Protein AF-A0A194S0W3-F1 (afdb_monomer_lite)

Sequence (69 aa):
MCRPTQCANDDCGKTTWIGCGLHIPYALRDVAPEDVCTCDNHNPTPLPPRVGPPPNYSGWETAARAQEW

Organism: Rhodotorula graminis (strain WP1) (NCBI:txid578459)

Secondary structure (DSSP, 8-state):
--EEEEB--TTT--EEEESSSTTHHHHTTTS-GGGB---SS--BPPPPP--SSPP--TTTHHHHTSS--

Structure (mmCIF, N/CA/C/O backbone):
data_AF-A0A194S0W3-F1
#
_entry.id   AF-A0A194S0W3-F1
#
loop_
_atom_site.group_PDB
_atom_site.id
_atom_site.type_symbol
_atom_site.label_atom_id
_atom_site.label_alt_id
_atom_site.label_comp_id
_atom_site.label_asym_id
_atom_site.label_entity_id
_atom_site.label_seq_id
_atom_site.pdbx_PDB_ins_code
_atom_site.Cartn_x
_atom_site.Cartn_y
_atom_site.Cartn_z
_atom_site.occupancy
_atom_site.B_iso_or_equiv
_atom_site.auth_seq_id
_atom_site.auth_comp_id
_atom_site.auth_asym_id
_atom_site.auth_atom_id
_atom_site.pdbx_PDB_model_num
ATOM 1 N N . MET A 1 1 ? 12.790 0.206 2.389 1.00 67.25 1 MET A N 1
ATOM 2 C CA . MET A 1 1 ? 11.844 -0.930 2.312 1.00 67.25 1 MET A CA 1
ATOM 3 C C . MET A 1 1 ? 10.523 -0.414 1.760 1.00 67.25 1 MET A C 1
ATOM 5 O O . MET A 1 1 ? 10.013 0.540 2.338 1.00 67.25 1 MET A O 1
ATOM 9 N N . CYS A 1 2 ? 10.005 -0.959 0.652 1.00 83.25 2 CYS A N 1
ATOM 10 C CA . CYS A 1 2 ? 8.652 -0.585 0.216 1.00 83.25 2 CYS A CA 1
ATOM 11 C C . CYS A 1 2 ? 7.630 -1.194 1.175 1.00 83.25 2 CYS A C 1
ATOM 13 O O . CYS A 1 2 ? 7.841 -2.301 1.669 1.00 83.25 2 CYS A O 1
ATOM 15 N N . ARG A 1 3 ? 6.548 -0.474 1.452 1.00 85.12 3 ARG A N 1
ATOM 16 C CA . ARG A 1 3 ? 5.471 -0.941 2.330 1.00 85.12 3 ARG A CA 1
ATOM 17 C C . ARG A 1 3 ? 4.124 -0.368 1.883 1.00 85.12 3 ARG A C 1
ATOM 19 O O . ARG A 1 3 ? 4.129 0.682 1.231 1.00 85.12 3 ARG A O 1
ATOM 26 N N . PRO A 1 4 ? 3.002 -1.008 2.246 1.00 87.38 4 PRO A N 1
ATOM 27 C CA . PRO A 1 4 ? 1.681 -0.471 1.955 1.00 87.38 4 PRO A CA 1
ATOM 28 C C . PRO A 1 4 ? 1.429 0.843 2.715 1.00 87.38 4 PRO A C 1
ATOM 30 O O . PRO A 1 4 ? 1.997 1.096 3.787 1.00 87.38 4 PRO A O 1
ATOM 33 N N . THR A 1 5 ? 0.608 1.705 2.124 1.00 88.31 5 THR A N 1
ATOM 34 C CA . THR A 1 5 ? 0.098 2.970 2.674 1.00 88.31 5 THR A CA 1
ATOM 35 C C . THR A 1 5 ? -1.210 3.338 1.966 1.00 88.31 5 THR A C 1
ATOM 37 O O . THR A 1 5 ? -1.581 2.680 1.003 1.00 88.31 5 THR A O 1
ATOM 40 N N . GLN A 1 6 ? -1.921 4.371 2.405 1.00 87.94 6 GLN A N 1
ATOM 41 C CA . GLN A 1 6 ? -3.130 4.838 1.710 1.00 87.94 6 GLN A CA 1
ATOM 42 C C . GLN A 1 6 ? -2.791 5.884 0.646 1.00 87.94 6 GLN A C 1
ATOM 44 O O . GLN A 1 6 ? -1.766 6.564 0.736 1.00 87.94 6 GLN A O 1
ATOM 49 N N . CYS A 1 7 ? -3.626 5.993 -0.382 1.00 89.00 7 CYS A N 1
ATOM 50 C CA . CYS A 1 7 ? -3.558 7.076 -1.350 1.00 89.00 7 CYS A CA 1
ATOM 51 C C . CYS A 1 7 ? -4.092 8.371 -0.722 1.00 89.00 7 CYS A C 1
ATOM 53 O O . CYS A 1 7 ? -5.170 8.371 -0.138 1.00 89.00 7 CYS A O 1
ATOM 55 N N . ALA A 1 8 ? -3.343 9.462 -0.868 1.00 84.44 8 ALA A N 1
ATOM 56 C CA . ALA A 1 8 ? -3.683 10.793 -0.369 1.00 84.44 8 ALA A CA 1
ATOM 57 C C . ALA A 1 8 ? -4.631 11.566 -1.292 1.00 84.44 8 ALA A C 1
ATOM 59 O O . ALA A 1 8 ? -4.975 12.700 -0.981 1.00 84.44 8 ALA A O 1
ATOM 60 N N . ASN A 1 9 ? -5.018 10.993 -2.434 1.00 86.12 9 ASN A N 1
ATOM 61 C CA . ASN A 1 9 ? -6.058 11.588 -3.263 1.00 86.12 9 ASN A CA 1
ATOM 62 C C . ASN A 1 9 ? -7.394 11.424 -2.530 1.00 86.12 9 ASN A C 1
ATOM 64 O O . ASN A 1 9 ? -7.800 10.285 -2.271 1.00 86.12 9 ASN A O 1
ATOM 68 N N . ASP A 1 10 ? -8.057 12.542 -2.220 1.00 83.12 10 ASP A N 1
ATOM 69 C CA . ASP A 1 10 ? -9.321 12.583 -1.473 1.00 83.12 10 ASP A CA 1
ATOM 70 C C . ASP A 1 10 ? -10.417 11.707 -2.106 1.00 83.12 10 ASP A C 1
ATOM 72 O O . ASP A 1 10 ? -11.186 11.069 -1.392 1.00 83.12 10 ASP A O 1
ATOM 76 N N . ASP A 1 11 ? -10.438 11.586 -3.438 1.00 87.94 11 ASP A N 1
ATOM 77 C CA . ASP A 1 11 ? -11.409 10.764 -4.176 1.00 87.94 11 ASP A CA 1
ATOM 78 C C . ASP A 1 11 ? -11.073 9.258 -4.217 1.00 87.94 11 ASP A C 1
ATOM 80 O O . ASP A 1 11 ? -11.849 8.465 -4.753 1.00 87.94 11 ASP A O 1
ATOM 84 N N . CYS A 1 12 ? -9.906 8.838 -3.711 1.00 89.31 12 CYS A N 1
ATOM 85 C CA . CYS A 1 12 ? -9.425 7.459 -3.831 1.00 89.31 12 CYS A CA 1
ATOM 86 C C . CYS A 1 12 ? -9.381 6.722 -2.491 1.00 89.31 12 CYS A C 1
ATOM 88 O O . CYS A 1 12 ? -10.064 5.714 -2.330 1.00 89.31 12 CYS A O 1
ATOM 90 N N . GLY A 1 13 ? -8.526 7.148 -1.554 1.00 84.12 13 GLY A N 1
ATOM 91 C CA . GLY A 1 13 ? -8.340 6.487 -0.249 1.00 84.12 13 GLY A CA 1
ATOM 92 C C . GLY A 1 13 ? -7.856 5.021 -0.273 1.00 84.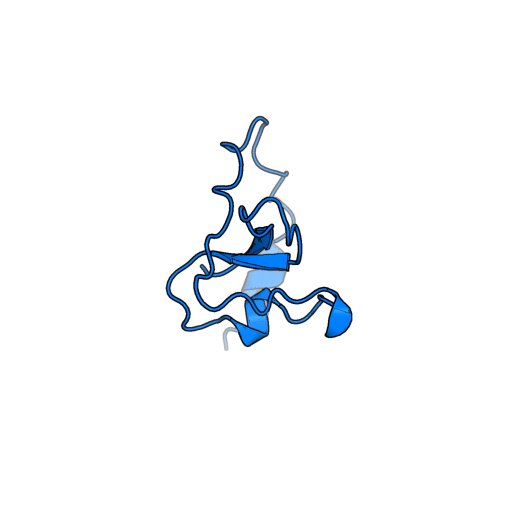12 13 GLY A C 1
ATOM 93 O O . GLY A 1 13 ? -7.606 4.441 0.782 1.00 84.12 13 GLY A O 1
ATOM 94 N N . LYS A 1 14 ? -7.689 4.409 -1.453 1.00 90.62 14 LYS A N 1
ATOM 95 C CA . LYS A 1 14 ? -7.282 3.006 -1.630 1.00 90.62 14 LYS A CA 1
ATOM 96 C C . LYS A 1 14 ? -5.830 2.748 -1.229 1.00 90.62 14 LYS A C 1
ATOM 98 O O . LYS A 1 14 ? -5.018 3.669 -1.109 1.00 90.62 14 LYS A O 1
ATOM 103 N N . THR A 1 15 ? -5.469 1.476 -1.081 1.00 91.06 15 THR A N 1
ATOM 104 C CA . THR A 1 15 ? -4.116 1.069 -0.692 1.00 91.06 15 THR A CA 1
ATOM 105 C C . THR A 1 15 ? -3.133 1.233 -1.853 1.00 91.06 15 THR A C 1
ATOM 107 O O . THR A 1 15 ? -3.338 0.746 -2.959 1.00 91.06 15 THR A O 1
ATOM 110 N N . THR A 1 16 ? -2.029 1.918 -1.590 1.00 90.94 16 THR A N 1
ATOM 111 C CA . THR A 1 16 ? -0.888 2.129 -2.486 1.00 90.94 16 THR A CA 1
ATOM 112 C C . THR A 1 16 ? 0.415 1.763 -1.762 1.00 90.94 16 THR A C 1
ATOM 114 O O . THR A 1 16 ? 0.399 1.249 -0.643 1.00 90.94 16 THR A O 1
ATOM 117 N N . TRP A 1 17 ? 1.572 2.006 -2.375 1.00 88.94 17 TRP A N 1
ATOM 118 C CA . TRP A 1 17 ? 2.881 1.779 -1.760 1.00 88.94 17 TRP A CA 1
ATOM 119 C C . TRP A 1 17 ? 3.623 3.092 -1.500 1.00 88.94 17 TRP A C 1
ATOM 121 O O . TRP A 1 17 ? 3.406 4.104 -2.159 1.00 88.94 17 TRP A O 1
ATOM 131 N N . ILE A 1 18 ? 4.570 3.050 -0.565 1.00 86.75 18 ILE A N 1
ATOM 132 C CA . ILE A 1 18 ? 5.609 4.073 -0.402 1.00 86.75 18 ILE A CA 1
ATOM 133 C C . ILE A 1 18 ? 6.983 3.404 -0.388 1.00 86.75 18 ILE A C 1
ATOM 135 O O . ILE A 1 18 ? 7.152 2.333 0.201 1.00 86.75 18 ILE A O 1
ATOM 139 N N . GLY A 1 19 ? 7.966 4.017 -1.049 1.00 83.81 19 GLY A N 1
ATOM 140 C CA . GLY A 1 19 ? 9.331 3.502 -1.179 1.00 83.81 19 GLY A CA 1
ATOM 141 C C . GLY A 1 19 ? 9.884 3.658 -2.597 1.00 83.81 19 GLY A C 1
ATOM 142 O O . GLY A 1 19 ? 9.369 4.437 -3.387 1.00 83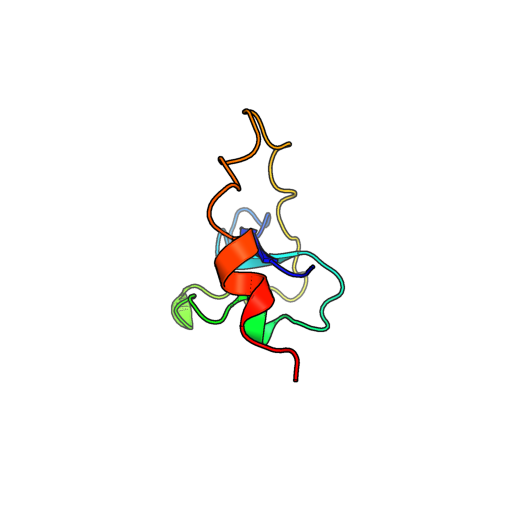.81 19 GLY A O 1
ATOM 143 N N . CYS A 1 20 ? 10.926 2.893 -2.926 1.00 84.38 20 CYS A N 1
ATOM 144 C CA . CYS A 1 20 ? 11.646 2.977 -4.203 1.00 84.38 20 CYS A CA 1
ATOM 145 C C . CYS A 1 20 ? 10.929 2.338 -5.410 1.00 84.38 20 CYS A C 1
ATOM 147 O O . CYS A 1 20 ? 11.503 2.293 -6.490 1.00 84.38 20 CYS A O 1
ATOM 149 N N . GLY A 1 21 ? 9.722 1.786 -5.241 1.00 83.31 21 GLY A N 1
ATOM 150 C CA . GLY A 1 21 ? 8.938 1.191 -6.336 1.00 83.31 21 GLY A CA 1
ATOM 151 C C . GLY A 1 21 ? 9.420 -0.180 -6.838 1.00 83.31 21 GLY A C 1
ATOM 152 O O . GLY A 1 21 ? 8.684 -0.871 -7.529 1.00 83.31 21 GLY A O 1
ATOM 153 N N . LEU A 1 22 ? 10.605 -0.646 -6.434 1.00 87.56 22 LEU A N 1
ATOM 154 C CA . LEU A 1 22 ? 11.128 -1.956 -6.858 1.00 87.56 22 LEU A CA 1
ATOM 155 C C . LEU A 1 22 ? 10.389 -3.155 -6.241 1.00 87.56 22 LEU A C 1
ATOM 157 O O . LEU A 1 22 ? 10.515 -4.275 -6.721 1.00 87.56 22 LEU A O 1
ATOM 161 N N . HIS A 1 23 ? 9.621 -2.932 -5.173 1.00 88.62 23 HIS A N 1
ATOM 162 C CA . HIS A 1 23 ? 8.971 -3.999 -4.406 1.00 88.62 23 HIS A CA 1
ATOM 163 C C . HIS A 1 23 ? 7.461 -3.771 -4.254 1.00 88.62 23 HIS A C 1
ATOM 165 O O . HIS A 1 23 ? 6.884 -4.111 -3.222 1.00 88.62 23 HIS A O 1
ATOM 171 N N . ILE A 1 24 ? 6.815 -3.171 -5.259 1.00 87.38 24 ILE A N 1
ATOM 172 C CA . ILE A 1 24 ? 5.364 -2.910 -5.256 1.00 87.38 24 ILE A CA 1
ATOM 173 C C . ILE A 1 24 ? 4.545 -4.201 -5.112 1.00 87.38 24 ILE A C 1
ATOM 175 O O . ILE A 1 24 ? 3.682 -4.229 -4.234 1.00 87.38 24 ILE A O 1
ATOM 179 N N . PRO A 1 25 ? 4.832 -5.293 -5.858 1.00 88.81 25 PRO A N 1
ATOM 180 C CA . PRO A 1 25 ? 4.054 -6.526 -5.728 1.00 88.81 25 PRO A CA 1
ATOM 181 C C . PRO A 1 25 ? 4.122 -7.106 -4.314 1.00 88.81 25 PRO A C 1
ATOM 183 O O . PRO A 1 25 ? 3.127 -7.582 -3.786 1.00 88.81 25 PRO A O 1
ATOM 186 N N . TYR A 1 26 ? 5.288 -7.007 -3.669 1.00 88.44 26 TYR A N 1
ATOM 187 C CA . TYR A 1 26 ? 5.458 -7.447 -2.288 1.00 88.44 26 TYR A CA 1
ATOM 188 C C . TYR A 1 2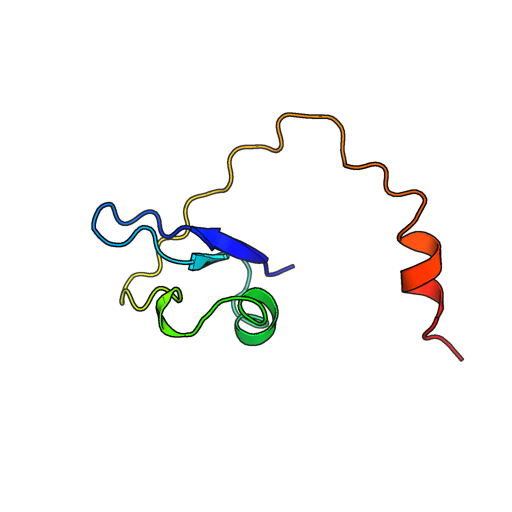6 ? 4.732 -6.529 -1.298 1.00 88.44 26 TYR A C 1
ATOM 190 O O . TYR A 1 26 ? 4.095 -7.006 -0.363 1.00 88.44 26 TYR A O 1
ATOM 198 N N . ALA A 1 27 ? 4.799 -5.212 -1.509 1.00 88.38 27 ALA A N 1
ATOM 199 C CA . ALA A 1 27 ? 4.125 -4.234 -0.662 1.00 88.38 27 ALA A CA 1
ATOM 200 C C . ALA A 1 27 ? 2.593 -4.371 -0.697 1.00 88.38 27 ALA A C 1
ATOM 202 O O . ALA A 1 27 ? 1.947 -4.039 0.291 1.00 88.38 27 ALA A O 1
ATOM 203 N N . LEU A 1 28 ? 2.030 -4.863 -1.804 1.00 90.38 28 LEU A N 1
ATOM 204 C CA . LEU A 1 28 ? 0.588 -5.006 -2.015 1.00 90.38 28 LEU A CA 1
ATOM 205 C C . LEU A 1 28 ? 0.096 -6.464 -1.979 1.00 90.38 28 LEU A C 1
ATOM 207 O O . LEU A 1 28 ? -1.068 -6.713 -2.264 1.00 90.38 28 LEU A O 1
ATOM 211 N N . ARG A 1 29 ? 0.945 -7.435 -1.618 1.00 89.75 29 ARG A N 1
ATOM 212 C CA . ARG A 1 29 ? 0.630 -8.877 -1.716 1.00 89.75 29 ARG A CA 1
ATOM 213 C C . ARG A 1 29 ? -0.587 -9.331 -0.896 1.00 89.75 29 ARG A C 1
ATOM 215 O O . ARG A 1 29 ? -1.199 -10.333 -1.235 1.00 89.75 29 ARG A O 1
ATOM 222 N N . ASP A 1 30 ? -0.894 -8.610 0.181 1.00 88.50 30 ASP A N 1
ATOM 223 C CA . ASP A 1 30 ? -1.998 -8.896 1.107 1.00 88.50 30 ASP A CA 1
ATOM 224 C C . ASP A 1 30 ? -3.208 -7.960 0.868 1.00 88.50 30 ASP A C 1
ATOM 226 O O . ASP A 1 30 ? -4.122 -7.899 1.687 1.00 88.50 30 ASP A O 1
ATOM 230 N N . VAL A 1 31 ? -3.206 -7.194 -0.230 1.00 88.56 31 VAL A N 1
ATOM 231 C CA . VAL A 1 31 ? -4.262 -6.240 -0.599 1.00 88.56 31 VAL A CA 1
ATOM 232 C C . VAL A 1 31 ? -5.131 -6.861 -1.689 1.00 88.56 31 VAL A C 1
ATOM 234 O O . VAL A 1 31 ? -4.612 -7.345 -2.697 1.00 88.56 31 VAL A O 1
ATOM 237 N N . ALA A 1 32 ? -6.453 -6.837 -1.511 1.00 90.75 32 ALA A N 1
ATOM 238 C CA . ALA A 1 32 ? -7.370 -7.294 -2.547 1.00 90.75 32 ALA A CA 1
ATOM 239 C C . ALA A 1 32 ? -7.217 -6.429 -3.815 1.00 90.75 32 ALA A C 1
ATOM 241 O O . ALA A 1 32 ? -7.039 -5.216 -3.699 1.00 90.75 32 ALA A O 1
ATOM 242 N N . PRO A 1 33 ? -7.320 -6.996 -5.033 1.00 89.44 33 PRO A N 1
ATOM 243 C CA . PRO A 1 33 ? -7.142 -6.228 -6.270 1.00 89.44 33 PRO A CA 1
ATOM 244 C C . PRO A 1 33 ? -8.061 -5.003 -6.385 1.00 89.44 33 PRO A C 1
ATOM 246 O O . PRO A 1 33 ? -7.672 -3.987 -6.952 1.00 89.44 33 PRO A O 1
ATOM 249 N N . GLU A 1 34 ? -9.268 -5.083 -5.823 1.00 91.06 34 GLU A N 1
ATOM 250 C CA . GLU A 1 34 ? -10.252 -3.993 -5.788 1.00 91.06 34 GLU A CA 1
ATOM 251 C C . GLU A 1 34 ? -9.857 -2.822 -4.870 1.00 91.06 34 GLU A C 1
ATOM 253 O O . GLU A 1 34 ? -10.222 -1.670 -5.142 1.00 91.06 34 GLU A O 1
ATOM 258 N N . ASP A 1 35 ? -9.042 -3.104 -3.852 1.00 91.62 35 ASP A N 1
ATOM 259 C CA . ASP A 1 35 ? -8.539 -2.152 -2.857 1.00 91.62 35 ASP A CA 1
ATOM 260 C C . ASP A 1 35 ? -7.180 -1.550 -3.234 1.00 91.62 35 ASP A C 1
ATOM 262 O O . ASP A 1 35 ? -6.646 -0.708 -2.503 1.00 91.62 35 ASP A O 1
ATOM 266 N N . VAL A 1 36 ? -6.606 -1.952 -4.373 1.00 91.69 36 VAL A N 1
ATOM 267 C CA . VAL A 1 36 ? -5.378 -1.359 -4.908 1.00 91.69 36 VAL A CA 1
ATOM 268 C C . VAL A 1 36 ? -5.704 -0.035 -5.603 1.00 91.69 36 VAL A C 1
ATOM 270 O O . VAL A 1 36 ? -6.598 0.065 -6.444 1.00 91.69 36 VAL A O 1
ATOM 273 N N . CYS A 1 37 ? -4.961 1.010 -5.248 1.00 91.19 37 CYS A N 1
ATOM 274 C CA . CYS A 1 37 ? -5.027 2.311 -5.900 1.00 91.19 37 CYS A CA 1
ATOM 275 C C . CYS A 1 37 ? -4.543 2.216 -7.354 1.00 91.19 37 CYS A C 1
ATOM 277 O O . CYS A 1 37 ? -3.484 1.652 -7.622 1.00 91.19 37 CYS A O 1
ATOM 279 N N . THR A 1 38 ? -5.291 2.824 -8.276 1.00 90.75 38 THR A N 1
ATOM 280 C CA . THR A 1 38 ? -4.982 2.876 -9.716 1.00 90.75 38 THR A CA 1
ATOM 281 C C . THR A 1 38 ? -4.835 4.310 -10.238 1.00 90.75 38 THR A C 1
ATOM 283 O O . THR A 1 38 ? -4.976 4.541 -11.434 1.00 90.75 38 THR A O 1
ATOM 286 N N . CYS A 1 39 ? -4.633 5.296 -9.358 1.00 88.56 39 CYS A N 1
ATOM 287 C CA . CYS A 1 39 ? -4.480 6.696 -9.762 1.00 88.56 39 CYS A CA 1
ATOM 288 C C . CYS A 1 39 ? -3.196 6.902 -10.583 1.00 88.56 39 CYS A C 1
ATOM 290 O O . CYS A 1 39 ? -2.132 6.489 -10.133 1.00 88.56 39 CYS A O 1
ATOM 292 N N . ASP A 1 40 ? -3.266 7.634 -11.704 1.00 83.38 40 ASP A N 1
ATOM 293 C CA . ASP A 1 40 ? -2.088 7.977 -12.525 1.00 83.38 40 ASP A CA 1
ATOM 294 C C . ASP A 1 40 ? -0.988 8.673 -11.714 1.00 83.38 40 ASP A C 1
ATOM 296 O O . ASP A 1 40 ? 0.199 8.371 -11.845 1.00 83.38 40 ASP A O 1
ATOM 300 N N . ASN A 1 41 ? -1.392 9.586 -10.827 1.00 77.75 41 ASN A N 1
ATOM 301 C CA . ASN A 1 41 ? -0.507 10.168 -9.832 1.00 77.75 41 ASN A CA 1
ATOM 302 C C . ASN A 1 41 ? -0.681 9.426 -8.504 1.00 77.75 41 ASN A C 1
ATOM 304 O O . ASN A 1 41 ? -1.545 9.768 -7.686 1.00 77.75 41 ASN A O 1
ATOM 308 N N . HIS A 1 42 ? 0.138 8.394 -8.300 1.00 71.44 42 HIS A N 1
ATOM 309 C CA . HIS A 1 42 ? 0.257 7.723 -7.012 1.00 71.44 42 HIS A CA 1
ATOM 310 C C . HIS A 1 42 ? 0.828 8.711 -5.993 1.00 71.44 42 HIS A C 1
ATOM 312 O O . HIS A 1 42 ? 2.040 8.870 -5.867 1.00 71.44 42 HIS A O 1
ATOM 318 N N . ASN A 1 43 ? -0.064 9.370 -5.258 1.00 77.00 43 ASN A N 1
ATOM 319 C CA . ASN A 1 43 ? 0.269 10.236 -4.140 1.00 77.00 43 ASN A CA 1
ATOM 320 C C . ASN A 1 43 ? 0.121 9.421 -2.846 1.00 77.00 43 ASN A C 1
ATOM 322 O O . ASN A 1 43 ? -0.986 9.334 -2.314 1.00 77.00 43 ASN A O 1
ATOM 326 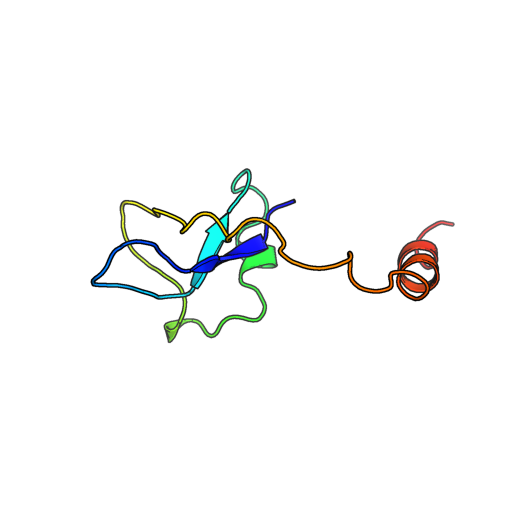N N . PRO A 1 44 ? 1.156 8.706 -2.371 1.00 75.50 44 PRO A N 1
ATOM 327 C CA . PRO A 1 44 ? 1.064 7.998 -1.106 1.00 75.50 44 PRO A CA 1
ATOM 328 C C . PRO A 1 44 ? 0.928 9.003 0.033 1.00 75.50 44 PRO A C 1
ATOM 330 O O . PRO A 1 44 ? 1.784 9.873 0.192 1.00 75.50 44 PRO A O 1
ATOM 333 N N . THR A 1 45 ? -0.085 8.836 0.882 1.00 68.81 45 THR A N 1
ATOM 334 C CA . THR A 1 45 ? -0.145 9.558 2.151 1.00 68.81 45 THR A CA 1
ATOM 335 C C . THR A 1 45 ? 1.130 9.226 2.920 1.00 68.81 45 THR A C 1
ATOM 337 O O . THR A 1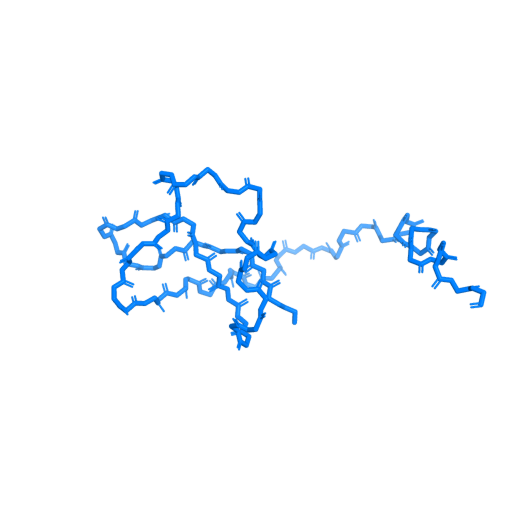 45 ? 1.408 8.035 3.151 1.00 68.81 45 THR A O 1
ATOM 340 N N . PRO A 1 46 ? 1.935 10.233 3.311 1.00 63.53 46 PRO A N 1
ATOM 341 C CA . PRO A 1 46 ? 3.004 10.013 4.264 1.00 63.53 46 PRO A CA 1
ATOM 342 C C . PRO A 1 46 ? 2.362 9.365 5.481 1.00 63.53 46 PRO A C 1
ATOM 344 O O . PRO A 1 46 ? 1.402 9.912 6.027 1.00 63.53 46 PRO A O 1
ATOM 347 N N . LEU A 1 47 ? 2.839 8.183 5.891 1.00 56.88 47 LEU A N 1
ATOM 348 C CA . LEU A 1 47 ? 2.351 7.665 7.164 1.00 56.88 47 LEU A CA 1
ATOM 349 C C . LEU A 1 47 ? 2.616 8.734 8.221 1.00 56.88 47 LEU A C 1
ATOM 351 O O . LEU A 1 47 ? 3.690 9.352 8.177 1.00 56.88 47 LEU A O 1
ATOM 355 N N . PRO A 1 48 ? 1.684 8.929 9.170 1.00 56.50 48 PRO A N 1
ATOM 356 C CA . PRO A 1 48 ? 1.993 9.744 10.324 1.00 56.50 48 PRO A CA 1
ATOM 357 C C . PRO A 1 48 ? 3.318 9.246 10.922 1.00 56.50 48 PRO A C 1
ATOM 359 O O . PRO A 1 48 ? 3.617 8.041 10.839 1.00 56.50 48 PRO A O 1
ATOM 362 N N . PRO A 1 49 ? 4.135 10.147 11.503 1.00 55.00 49 PRO A N 1
ATOM 363 C CA . PRO A 1 49 ? 5.297 9.728 12.272 1.00 55.00 49 PRO A CA 1
ATOM 364 C C . PRO A 1 49 ? 4.855 8.602 13.199 1.00 55.00 49 PRO A C 1
ATOM 366 O O . PRO A 1 49 ? 3.754 8.674 13.745 1.00 55.00 49 PRO A O 1
ATOM 369 N N . ARG A 1 50 ? 5.655 7.541 13.353 1.00 51.56 50 ARG A N 1
ATOM 370 C CA . ARG A 1 50 ? 5.292 6.494 14.313 1.00 51.56 50 ARG A CA 1
ATOM 371 C C . ARG A 1 50 ? 5.128 7.158 15.684 1.00 51.56 50 ARG A C 1
ATOM 373 O O . ARG A 1 50 ? 6.118 7.562 16.285 1.00 51.56 50 ARG A O 1
ATOM 380 N N . VAL A 1 51 ? 3.888 7.300 16.146 1.00 52.16 51 VAL A N 1
ATOM 381 C CA . VAL A 1 51 ? 3.573 7.795 17.484 1.00 52.16 51 VAL A CA 1
ATOM 382 C C . VAL A 1 51 ? 3.400 6.563 18.357 1.00 52.16 51 VAL A C 1
ATOM 384 O O . VAL A 1 51 ? 2.388 5.873 18.283 1.00 52.16 51 VAL A O 1
ATOM 387 N N . GLY A 1 52 ? 4.435 6.243 19.124 1.00 52.59 52 GLY A N 1
ATOM 388 C CA . GLY A 1 52 ? 4.455 5.095 20.023 1.00 52.59 52 GLY A CA 1
ATOM 389 C C . GLY A 1 52 ? 5.819 4.408 20.051 1.00 52.59 52 GLY A C 1
ATOM 390 O O . GLY A 1 52 ? 6.612 4.573 19.117 1.00 52.59 52 GLY 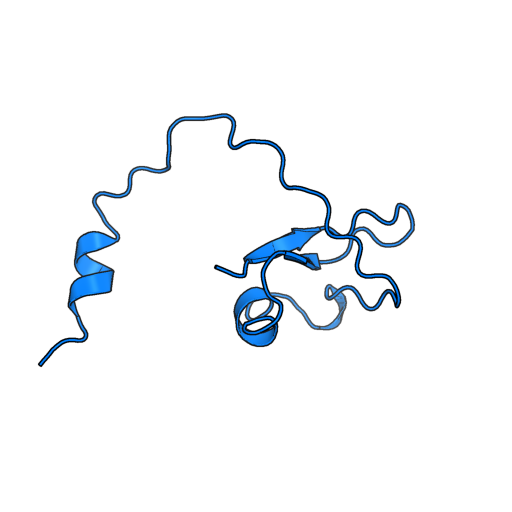A O 1
ATOM 391 N N . PRO A 1 53 ? 6.123 3.653 21.119 1.00 48.66 53 PRO A N 1
ATOM 392 C CA . PRO A 1 53 ? 7.329 2.842 21.167 1.00 48.66 53 PRO A CA 1
ATOM 393 C C . PRO A 1 53 ? 7.354 1.881 19.966 1.00 48.66 53 PRO A C 1
ATOM 395 O O . PRO A 1 53 ? 6.292 1.432 19.517 1.00 48.66 53 PRO A O 1
ATOM 398 N N . PRO A 1 54 ? 8.541 1.570 19.409 1.00 53.06 54 PRO A N 1
ATOM 399 C CA . PRO A 1 54 ? 8.640 0.550 18.375 1.00 53.06 54 PRO A CA 1
ATOM 400 C C . PRO A 1 54 ? 7.958 -0.732 18.879 1.00 53.06 54 PRO A C 1
ATOM 402 O O . PRO A 1 54 ? 8.076 -1.040 20.069 1.00 53.06 54 PRO A O 1
ATOM 405 N N . PRO A 1 55 ? 7.227 -1.469 18.021 1.00 55.00 55 PRO A N 1
ATOM 406 C CA . PRO A 1 55 ? 6.654 -2.742 18.437 1.00 55.00 55 PRO A CA 1
ATOM 407 C C . PRO A 1 55 ? 7.768 -3.616 19.016 1.00 55.00 55 PRO A C 1
ATOM 409 O O . PRO A 1 55 ? 8.887 -3.601 18.497 1.00 55.00 55 PRO A O 1
ATOM 412 N N . ASN A 1 56 ? 7.482 -4.321 20.118 1.00 58.91 56 ASN A N 1
ATOM 413 C CA . ASN A 1 56 ? 8.468 -5.204 20.723 1.00 58.91 56 ASN A CA 1
ATOM 414 C C . ASN A 1 56 ? 8.903 -6.227 19.673 1.00 58.91 56 ASN A C 1
ATOM 416 O O . ASN A 1 56 ? 8.129 -7.026 19.151 1.00 58.91 56 ASN A O 1
ATOM 420 N N . TYR A 1 57 ? 10.174 -6.116 19.356 1.00 52.84 57 TYR A N 1
ATOM 421 C CA . TYR A 1 57 ? 10.846 -6.715 18.235 1.00 52.84 57 TYR A CA 1
ATOM 422 C C . TYR A 1 57 ? 11.603 -7.985 18.680 1.00 52.84 57 TYR A C 1
ATOM 424 O O . TYR A 1 57 ? 12.175 -8.692 17.863 1.00 52.84 57 TYR A O 1
ATOM 432 N N . SER A 1 58 ? 11.540 -8.371 19.954 1.00 56.97 58 SER A N 1
ATOM 433 C CA . SER A 1 58 ? 12.214 -9.562 20.496 1.00 56.97 58 SER A CA 1
ATOM 434 C C . SER A 1 58 ? 11.703 -10.915 19.956 1.00 56.97 58 SER A C 1
ATOM 436 O O . SER A 1 58 ? 12.056 -11.954 20.499 1.00 56.97 58 SER A O 1
ATOM 438 N N . GLY A 1 59 ? 10.875 -10.923 18.902 1.00 50.69 59 GLY A N 1
ATOM 439 C CA . GLY A 1 59 ? 10.402 -12.125 18.206 1.00 50.69 59 GLY A CA 1
ATOM 440 C C . GLY A 1 59 ? 10.709 -12.203 16.701 1.00 50.69 59 GLY A C 1
ATOM 441 O O . GLY A 1 59 ? 10.461 -13.250 16.111 1.00 50.69 59 GLY A O 1
ATOM 442 N N . TRP A 1 60 ? 11.248 -11.160 16.044 1.00 47.84 60 TRP A N 1
ATOM 443 C CA . TRP A 1 60 ? 11.624 -11.253 14.610 1.00 47.84 60 TRP A CA 1
ATOM 444 C C . TRP A 1 60 ? 13.088 -11.648 14.395 1.00 47.84 60 TRP A C 1
ATOM 446 O O . TRP A 1 60 ? 13.432 -12.107 13.308 1.00 47.84 60 TRP A O 1
ATOM 456 N N . GLU A 1 61 ? 13.934 -11.546 15.424 1.00 50.78 61 GLU A N 1
ATOM 457 C CA . GLU A 1 61 ? 15.330 -11.998 15.361 1.00 50.78 61 GLU A CA 1
ATOM 458 C C . GLU A 1 61 ? 15.418 -13.518 15.137 1.00 50.78 61 GLU A C 1
ATOM 460 O O . GLU A 1 61 ? 16.321 -13.996 14.457 1.00 50.78 61 GLU A O 1
ATOM 465 N N . THR A 1 62 ? 14.440 -14.291 15.627 1.00 51.72 62 THR A N 1
ATOM 466 C CA . THR A 1 62 ? 14.359 -15.740 15.371 1.00 51.72 62 THR A CA 1
ATOM 467 C C . THR A 1 62 ? 13.841 -16.058 13.965 1.00 51.72 62 THR A C 1
ATOM 469 O O . THR A 1 62 ? 14.258 -17.050 13.374 1.00 51.72 62 THR A O 1
ATOM 472 N N . ALA A 1 63 ? 12.978 -15.212 13.391 1.00 47.47 63 ALA A N 1
ATOM 473 C CA . ALA A 1 63 ? 12.452 -15.403 12.037 1.00 47.47 63 ALA A CA 1
ATOM 474 C C . ALA A 1 63 ? 13.469 -15.015 10.946 1.00 47.47 63 ALA A C 1
ATOM 476 O O . ALA A 1 63 ? 13.488 -15.625 9.880 1.00 47.47 63 ALA A O 1
ATOM 477 N N . ALA A 1 64 ? 14.342 -14.039 11.216 1.00 48.12 64 ALA A N 1
ATOM 478 C CA . ALA A 1 64 ? 15.367 -13.584 10.275 1.00 48.12 64 ALA A CA 1
ATOM 479 C C . ALA A 1 64 ? 16.600 -14.507 10.192 1.00 48.12 64 ALA A C 1
ATOM 481 O O . ALA A 1 64 ? 17.357 -14.412 9.235 1.00 48.12 64 ALA A O 1
ATOM 482 N N . ARG A 1 65 ? 16.804 -15.415 11.159 1.00 50.09 65 ARG A N 1
ATOM 483 C CA . ARG A 1 65 ? 17.981 -16.308 11.227 1.00 50.09 65 ARG A CA 1
ATOM 484 C C . ARG A 1 65 ? 17.767 -17.711 10.646 1.00 50.09 65 ARG A C 1
ATOM 486 O O . ARG A 1 65 ? 18.642 -18.558 10.779 1.00 50.09 65 ARG A O 1
ATOM 493 N N . ALA A 1 66 ? 16.625 -17.980 10.011 1.00 47.19 66 ALA A N 1
ATOM 494 C CA . ALA A 1 66 ? 16.318 -19.299 9.445 1.00 47.19 66 ALA A CA 1
ATOM 495 C C . ALA A 1 66 ? 16.803 -19.500 7.989 1.00 47.19 66 ALA A C 1
ATOM 497 O O . ALA A 1 66 ? 16.462 -20.512 7.380 1.00 47.19 66 ALA A O 1
ATOM 498 N N . GLN A 1 67 ? 17.565 -18.564 7.406 1.00 55.22 67 GLN A N 1
ATOM 499 C CA . GLN A 1 67 ? 17.987 -18.608 5.994 1.00 55.22 67 GLN A CA 1
ATOM 500 C C . GLN A 1 67 ? 19.461 -18.224 5.789 1.00 55.22 67 GLN A C 1
ATOM 502 O O . GLN A 1 67 ? 19.778 -17.361 4.979 1.00 55.22 67 GLN A O 1
ATOM 507 N N . GLU A 1 68 ? 20.372 -18.886 6.500 1.00 43.06 68 GLU A N 1
ATOM 508 C CA . GLU A 1 68 ? 21.800 -18.869 6.157 1.00 43.06 68 GLU A CA 1
ATOM 509 C C . GLU A 1 68 ? 22.461 -20.203 6.560 1.00 43.06 68 GLU A C 1
ATOM 511 O O . GLU A 1 68 ? 22.786 -20.429 7.724 1.00 43.06 68 GLU A O 1
ATOM 516 N N . TRP A 1 69 ? 22.581 -21.108 5.577 1.00 49.34 69 TRP A N 1
ATOM 517 C CA . TRP A 1 69 ? 23.726 -22.014 5.413 1.00 49.34 69 TRP A CA 1
ATOM 518 C C . TRP A 1 69 ? 24.623 -21.405 4.338 1.00 49.34 69 TRP A C 1
ATOM 520 O O . TRP A 1 69 ? 24.046 -20.919 3.335 1.00 49.34 69 TRP A O 1
#

Foldseek 3Di:
DKAWAFAPPPVQRAIFIDDDPPCRCVRCVVPDPVRYDDDPPRRGDDPDDPDDDDPPPVPCVVVVPPDDD

pLDDT: mean 74.26, std 16.91, range [43.06, 91.69]

Radius of gyration: 14.98 Å; chains: 1; bounding box: 35×35×34 Å